Protein AF-X0VHU3-F1 (afdb_monomer)

Mean predicted aligned error: 15.45 Å

Foldseek 3Di:
DVVVVVVVVVVVVVVVVVVVVVVVVVVVVVVVVVVVVVPPDPVLVQAEDEQAFDDDPVPPPVCLLVSVVVSVVVLVVVVPPPSHDYDDPVVVVVVCVVVVNDRRPNDPPPPD

Sequence (112 aa):
MTKIANYLLKKELFKEKYLLKFFYIIIILTVMISFFYNIQTVQASDKKISILYFNNVTHESGWDWLSKGLTDMLIDDLSQVDVLVCSSHQEIEDLYHKYDLSPISAEIDKSL

Organism: NCBI:txid412755

Radius of gyration: 34.07 Å; Cα contacts (8 Å, |Δi|>4): 65; chains: 1; bounding box: 69×26×93 Å

Structure (mmCIF, N/CA/C/O backbone):
data_AF-X0VHU3-F1
#
_entry.id   AF-X0VHU3-F1
#
loop_
_atom_site.group_PDB
_atom_site.id
_atom_site.type_symbol
_atom_site.label_atom_id
_atom_site.label_alt_id
_atom_site.label_comp_id
_atom_site.label_asym_id
_atom_site.label_entity_id
_atom_site.label_seq_id
_atom_site.pdbx_PDB_ins_code
_atom_site.Cartn_x
_atom_site.Cartn_y
_atom_site.Cartn_z
_atom_site.occupancy
_atom_site.B_iso_or_equiv
_atom_site.auth_seq_id
_atom_site.auth_comp_id
_atom_site.auth_asym_id
_atom_site.auth_atom_id
_atom_site.pdbx_PDB_model_num
ATOM 1 N N . MET A 1 1 ? -45.869 8.722 64.929 1.00 59.69 1 MET A N 1
ATOM 2 C CA . MET A 1 1 ? -44.502 8.772 64.349 1.00 59.69 1 MET A CA 1
ATOM 3 C C . MET A 1 1 ? -44.168 7.604 63.411 1.00 59.69 1 MET A C 1
ATOM 5 O O . MET A 1 1 ? -43.385 7.795 62.493 1.00 59.69 1 MET A O 1
ATOM 9 N N . THR A 1 2 ? -4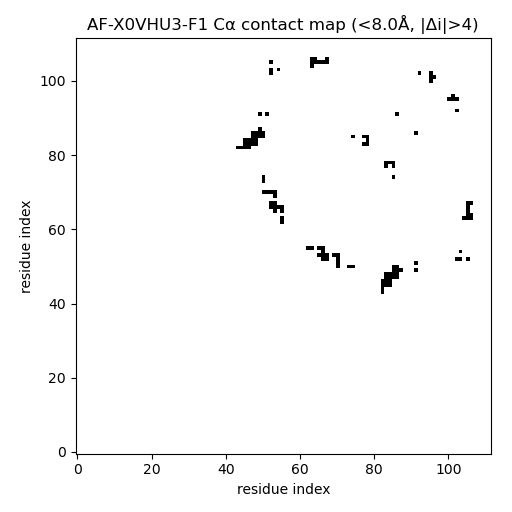4.786 6.427 63.549 1.00 69.81 2 THR A N 1
ATOM 10 C CA . THR A 1 2 ? -44.468 5.204 62.777 1.00 69.81 2 THR A CA 1
ATOM 11 C C . THR A 1 2 ? -44.747 5.263 61.265 1.00 69.81 2 THR A C 1
ATOM 13 O O . THR A 1 2 ? -43.990 4.683 60.494 1.00 69.81 2 THR A O 1
ATOM 16 N N . LYS A 1 3 ? -45.773 5.994 60.797 1.00 73.56 3 LYS A N 1
ATOM 17 C CA . LYS A 1 3 ? -46.083 6.106 59.349 1.00 73.56 3 LYS A CA 1
ATOM 18 C C . LYS A 1 3 ? -45.009 6.847 58.541 1.00 73.56 3 LYS A C 1
ATOM 20 O O . LYS A 1 3 ? -44.720 6.450 57.418 1.00 73.56 3 LYS A O 1
ATOM 25 N N . ILE A 1 4 ? -44.422 7.900 59.113 1.00 76.12 4 ILE A N 1
ATOM 26 C CA . ILE A 1 4 ? -43.396 8.719 58.445 1.00 76.12 4 ILE A CA 1
ATOM 27 C C . ILE A 1 4 ? -42.087 7.930 58.345 1.00 76.12 4 ILE A C 1
ATOM 29 O O . ILE A 1 4 ? -41.480 7.888 57.279 1.00 76.12 4 ILE A O 1
ATOM 33 N N . ALA A 1 5 ? -41.714 7.227 59.419 1.00 74.50 5 ALA A N 1
ATOM 34 C CA . ALA A 1 5 ? -40.556 6.338 59.425 1.00 74.50 5 ALA A CA 1
ATOM 35 C C . ALA A 1 5 ? -40.687 5.219 58.376 1.00 74.50 5 ALA A C 1
ATOM 37 O O . ALA A 1 5 ? -39.773 5.021 57.583 1.00 74.50 5 ALA A O 1
ATOM 38 N N . ASN A 1 6 ? -41.850 4.560 58.281 1.00 78.31 6 ASN A N 1
ATOM 39 C CA . ASN A 1 6 ? -42.082 3.525 57.264 1.00 78.31 6 ASN A CA 1
ATOM 40 C C . ASN A 1 6 ? -42.046 4.067 55.826 1.00 78.31 6 ASN A C 1
ATOM 42 O O . ASN A 1 6 ? -41.607 3.371 54.912 1.00 78.31 6 ASN A O 1
ATOM 46 N N . TYR A 1 7 ? -42.504 5.302 55.610 1.00 81.88 7 TYR A N 1
ATOM 47 C CA . TYR A 1 7 ? -42.452 5.939 54.295 1.00 81.88 7 TYR A CA 1
ATOM 48 C C . TYR A 1 7 ? -41.014 6.263 53.871 1.00 81.88 7 TYR A C 1
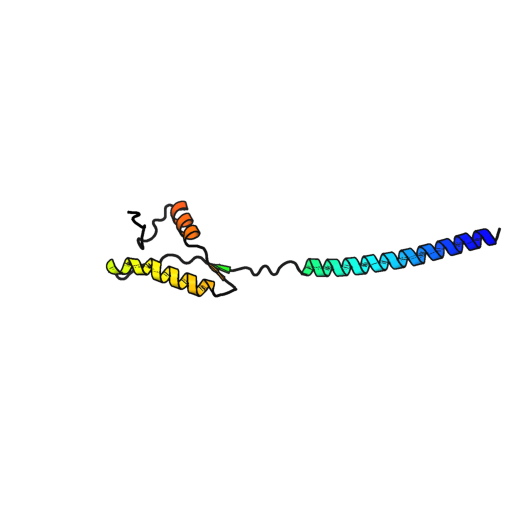ATOM 50 O O . TYR A 1 7 ? -40.633 5.983 52.734 1.00 81.88 7 TYR A O 1
ATOM 58 N N . LEU A 1 8 ? -40.203 6.796 54.790 1.00 77.88 8 LEU A N 1
ATOM 59 C CA . LEU A 1 8 ? -38.784 7.069 54.548 1.00 77.88 8 LEU A CA 1
ATOM 60 C C . LEU A 1 8 ? -38.009 5.777 54.266 1.00 77.88 8 LEU A C 1
ATOM 62 O O . LEU A 1 8 ? -37.305 5.700 53.266 1.00 77.88 8 LEU A O 1
ATOM 66 N N . LEU A 1 9 ? -38.239 4.726 55.053 1.00 76.25 9 LEU A N 1
ATOM 67 C CA . LEU A 1 9 ? -37.579 3.428 54.885 1.00 76.25 9 LEU A CA 1
ATOM 68 C C . LEU A 1 9 ? -37.935 2.775 53.534 1.00 76.25 9 LEU A C 1
ATOM 70 O O . LEU A 1 9 ? -37.070 2.259 52.829 1.00 76.25 9 LEU A O 1
ATOM 74 N N . LYS A 1 10 ? -39.201 2.878 53.105 1.00 74.81 10 LYS A N 1
ATOM 75 C CA . LYS A 1 10 ? -39.642 2.406 51.782 1.00 74.81 10 LYS A CA 1
ATOM 76 C C . LYS A 1 10 ? -39.024 3.214 50.635 1.00 74.81 10 LYS A C 1
ATOM 78 O O . LYS A 1 10 ? -38.736 2.638 49.588 1.00 74.81 10 LYS A O 1
ATOM 83 N N . LYS A 1 11 ? -38.820 4.523 50.823 1.00 76.81 11 LYS A N 1
ATOM 84 C CA . LYS A 1 11 ? -38.167 5.416 49.852 1.00 76.81 11 LYS A CA 1
ATOM 85 C C . LYS A 1 11 ? -36.677 5.090 49.704 1.00 76.81 11 LYS A C 1
ATOM 87 O O . LYS A 1 11 ? -36.202 5.028 48.572 1.00 76.81 11 LYS A O 1
ATOM 92 N N . GLU A 1 12 ? -35.982 4.831 50.810 1.00 72.88 12 GLU A N 1
ATOM 93 C CA . GLU A 1 12 ? -34.569 4.422 50.832 1.00 72.88 12 GLU A CA 1
ATOM 94 C C . GLU A 1 12 ? -34.369 3.093 50.080 1.00 72.88 12 GLU A C 1
ATOM 96 O O . GLU A 1 12 ? -33.593 3.028 49.128 1.00 72.88 12 GLU A O 1
ATOM 101 N N . LEU A 1 13 ? -35.182 2.075 50.392 1.00 71.62 13 LEU A N 1
ATOM 102 C CA . LEU A 1 13 ? -35.154 0.768 49.716 1.00 71.62 13 LEU A CA 1
ATOM 103 C C . LEU A 1 13 ? -35.483 0.857 48.217 1.00 71.62 13 LEU A C 1
ATOM 105 O O . LEU A 1 13 ? -34.945 0.108 47.397 1.00 71.62 13 LEU A O 1
ATOM 109 N N . PHE A 1 14 ? -36.386 1.764 47.832 1.00 68.62 14 PHE A N 1
ATOM 110 C CA . PHE A 1 14 ? -36.674 2.023 46.421 1.00 68.62 14 PHE A CA 1
ATOM 111 C C . PHE A 1 14 ? -35.458 2.625 45.712 1.00 68.62 14 PHE A C 1
ATOM 113 O O . PHE A 1 14 ? -35.131 2.211 44.601 1.00 68.62 14 PHE A O 1
ATOM 120 N N . LYS A 1 15 ? -34.772 3.570 46.361 1.00 73.62 15 LYS A N 1
ATOM 121 C CA . LYS A 1 15 ? -33.581 4.238 45.832 1.00 73.62 15 LYS A CA 1
ATOM 122 C C . LYS A 1 15 ? -32.426 3.252 45.638 1.00 73.62 15 LYS A C 1
ATOM 124 O O . LYS A 1 15 ? -31.809 3.266 44.577 1.00 73.62 15 LYS A O 1
ATOM 129 N N . GLU A 1 16 ? -32.207 2.340 46.586 1.00 73.44 16 GLU A N 1
ATOM 130 C CA . GLU A 1 16 ? -31.212 1.263 46.468 1.00 73.44 16 GLU A CA 1
ATOM 131 C C . GLU A 1 16 ? -31.481 0.342 45.273 1.00 73.44 16 GLU A C 1
ATOM 133 O O . GLU A 1 16 ? -30.575 0.069 44.487 1.00 73.44 16 GLU A O 1
ATOM 138 N N . LYS A 1 17 ? -32.736 -0.085 45.061 1.00 77.06 17 LYS A N 1
ATOM 139 C CA . LYS A 1 17 ? -33.094 -0.916 43.896 1.00 77.06 17 LYS A CA 1
ATOM 140 C C . LYS A 1 17 ? -32.841 -0.211 42.563 1.00 77.06 17 LYS A C 1
ATOM 142 O O . LYS A 1 17 ? -32.439 -0.862 41.599 1.00 77.06 17 LYS A O 1
ATOM 147 N N . TYR A 1 18 ? -33.093 1.095 42.489 1.00 78.88 18 TYR A N 1
ATOM 148 C CA . TYR A 1 18 ? -32.811 1.884 41.288 1.00 78.88 18 TYR A CA 1
ATOM 149 C C . TYR A 1 18 ? -31.308 2.061 41.060 1.00 78.88 18 TYR A C 1
ATOM 151 O O . TYR A 1 18 ? -30.849 1.879 39.935 1.00 78.88 18 TYR A O 1
ATOM 159 N N . LEU A 1 19 ? -30.540 2.339 42.116 1.00 81.75 19 LEU A N 1
ATOM 160 C CA . LEU A 1 19 ? -29.081 2.437 42.044 1.00 81.75 19 LEU A CA 1
ATOM 161 C C . LEU A 1 19 ? -28.447 1.121 41.581 1.00 81.75 19 LEU A C 1
ATOM 163 O O . LEU A 1 19 ? -27.577 1.139 40.714 1.00 81.75 19 LEU A O 1
ATOM 167 N N . LEU A 1 20 ? -28.941 -0.019 42.072 1.00 81.88 20 LEU A N 1
ATOM 168 C CA . LEU A 1 20 ? -28.464 -1.340 41.661 1.00 81.88 20 LEU A CA 1
ATOM 169 C C . LEU A 1 20 ? -28.701 -1.604 40.163 1.00 81.88 20 LEU A C 1
ATOM 171 O O . LEU A 1 20 ? -27.827 -2.123 39.471 1.00 81.88 20 LEU A O 1
ATOM 175 N N . LYS A 1 21 ? -29.870 -1.209 39.637 1.00 83.75 21 LYS A N 1
ATOM 176 C CA . LYS A 1 21 ? -30.177 -1.317 38.200 1.00 83.75 21 LYS A CA 1
ATOM 177 C C . LYS A 1 21 ? -29.281 -0.416 37.353 1.00 83.75 21 LYS A C 1
ATOM 179 O O . LYS A 1 21 ? -28.789 -0.860 36.321 1.00 83.75 21 LYS A O 1
ATOM 184 N N . PHE A 1 22 ? -29.050 0.822 37.793 1.00 85.62 22 PHE A N 1
ATOM 185 C CA . PHE A 1 22 ? -28.131 1.741 37.119 1.00 85.62 22 PHE A CA 1
ATOM 186 C C . PHE A 1 22 ? -26.705 1.193 37.084 1.00 85.62 22 PHE A C 1
ATOM 188 O O . PHE A 1 22 ? -26.060 1.237 36.041 1.00 85.62 22 PHE A O 1
ATOM 195 N N . PHE A 1 23 ? -26.240 0.610 38.189 1.00 88.62 23 PHE A N 1
ATOM 196 C CA . PHE A 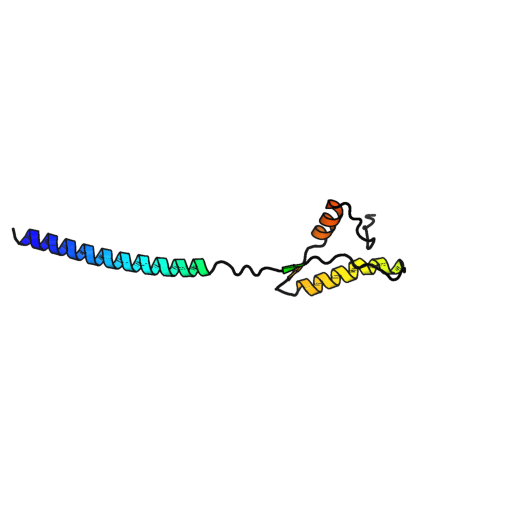1 23 ? -24.929 -0.026 38.257 1.00 88.62 23 PHE A CA 1
ATOM 197 C C . PHE A 1 23 ? -24.793 -1.167 37.237 1.00 88.62 23 PHE A C 1
ATOM 199 O O . PHE A 1 23 ? -23.797 -1.245 36.520 1.00 88.62 23 PHE A O 1
ATOM 206 N N . TYR A 1 24 ? -25.830 -1.997 37.095 1.00 91.31 24 TYR A N 1
ATOM 207 C CA . TYR A 1 24 ? -25.847 -3.077 36.107 1.00 91.31 24 TYR A CA 1
ATOM 208 C C . TYR A 1 24 ? -25.792 -2.557 34.660 1.00 91.31 24 TYR A C 1
ATOM 210 O O . TYR A 1 24 ? -25.064 -3.099 33.831 1.00 91.31 24 TYR A O 1
ATOM 218 N N . ILE A 1 25 ? -26.506 -1.465 34.364 1.00 92.00 25 ILE A N 1
ATOM 219 C CA . ILE A 1 25 ? -26.471 -0.806 33.048 1.00 92.00 25 ILE A CA 1
ATOM 220 C C . ILE A 1 25 ? -25.065 -0.277 32.736 1.00 92.00 25 ILE A C 1
ATOM 222 O O . ILE A 1 25 ? -24.587 -0.455 31.618 1.00 92.00 25 ILE A O 1
ATOM 226 N N . ILE A 1 26 ? -24.381 0.325 33.715 1.00 92.94 26 ILE A N 1
ATOM 227 C CA . ILE A 1 26 ? -23.012 0.836 33.543 1.00 92.94 26 ILE A CA 1
ATOM 228 C C . ILE A 1 26 ? -22.035 -0.308 33.246 1.00 92.94 26 ILE A C 1
ATOM 230 O O . ILE A 1 26 ? -21.189 -0.169 32.363 1.00 92.94 26 ILE A O 1
ATOM 234 N N . ILE A 1 27 ? -22.167 -1.451 33.928 1.00 93.19 27 ILE A N 1
ATOM 235 C CA . ILE A 1 27 ? -21.341 -2.638 33.658 1.00 93.19 27 ILE A CA 1
ATOM 236 C C . ILE A 1 27 ? -21.552 -3.130 32.225 1.00 93.19 27 ILE A C 1
ATOM 238 O O . ILE A 1 27 ? -20.576 -3.310 31.500 1.00 93.19 27 ILE A O 1
ATOM 242 N N . ILE A 1 28 ? -22.806 -3.303 31.791 1.00 92.00 28 ILE A N 1
ATOM 243 C CA . ILE A 1 28 ? -23.116 -3.743 30.420 1.00 92.00 28 ILE A CA 1
ATOM 244 C C . ILE A 1 28 ? -22.539 -2.764 29.398 1.00 92.00 28 ILE A C 1
ATOM 246 O O . ILE A 1 28 ? -21.920 -3.184 28.423 1.00 92.00 28 ILE A O 1
ATOM 250 N N . LEU A 1 29 ? -22.708 -1.461 29.632 1.00 92.69 29 LEU A N 1
ATOM 251 C CA . LEU A 1 29 ? -22.190 -0.426 28.747 1.00 92.69 29 LEU A CA 1
ATOM 252 C C . LEU A 1 29 ? -20.658 -0.473 28.671 1.00 92.69 29 LEU A C 1
ATOM 254 O O . LEU A 1 29 ? -20.100 -0.372 27.586 1.00 92.69 29 LEU A O 1
ATOM 258 N N . THR A 1 30 ? -19.983 -0.692 29.800 1.00 90.62 30 THR A N 1
ATOM 259 C CA . THR A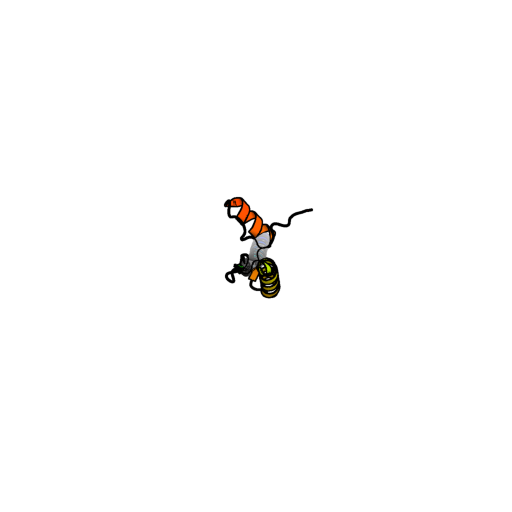 1 30 ? -18.518 -0.811 29.867 1.00 90.62 30 THR A CA 1
ATOM 260 C C . THR A 1 30 ? -18.025 -2.030 29.089 1.00 90.62 30 THR A C 1
ATOM 262 O O . THR A 1 30 ? -17.067 -1.930 28.325 1.00 90.62 30 THR A O 1
ATOM 265 N N . VAL A 1 31 ? -18.711 -3.168 29.228 1.00 88.94 31 VAL A N 1
ATOM 266 C CA . VAL A 1 31 ? -18.416 -4.387 28.464 1.00 88.94 31 VAL A CA 1
ATOM 267 C C . VAL A 1 31 ? -18.622 -4.143 26.968 1.00 88.94 31 VAL A C 1
ATOM 269 O O . VAL A 1 31 ? -17.727 -4.436 26.183 1.00 88.94 31 VAL A O 1
ATOM 272 N N . MET A 1 32 ? -19.744 -3.537 26.567 1.00 88.81 32 MET A N 1
ATOM 273 C CA . MET A 1 32 ? -20.011 -3.187 25.166 1.00 88.81 32 MET A CA 1
ATOM 274 C C . MET A 1 32 ? -18.929 -2.261 24.599 1.00 88.81 32 MET A C 1
ATOM 276 O O . MET A 1 32 ? -18.378 -2.551 23.543 1.00 88.81 32 MET A O 1
ATOM 280 N N . ILE A 1 33 ? -18.569 -1.193 25.318 1.00 86.75 33 ILE A N 1
ATOM 281 C CA . ILE A 1 33 ? -17.503 -0.258 24.929 1.00 86.75 33 ILE A CA 1
ATOM 282 C C . ILE A 1 33 ? -16.162 -0.989 24.783 1.00 86.75 33 ILE A C 1
ATOM 284 O O . ILE A 1 33 ? -15.446 -0.751 23.815 1.00 86.75 33 ILE A O 1
ATOM 288 N N . SER A 1 34 ? -15.837 -1.925 25.680 1.00 81.12 34 SER A N 1
ATOM 289 C CA . SER A 1 34 ? -14.626 -2.748 25.572 1.00 81.12 34 SER A CA 1
ATOM 290 C C . SER A 1 34 ? -14.599 -3.588 24.288 1.00 81.12 34 SER A C 1
ATOM 292 O O . SER A 1 34 ? -13.551 -3.677 23.650 1.00 81.12 34 SER A O 1
ATOM 294 N N . PHE A 1 35 ? -15.736 -4.136 23.844 1.00 76.12 35 PHE A N 1
ATOM 295 C CA . PHE A 1 35 ? -15.819 -4.810 22.542 1.00 76.12 35 PHE A CA 1
ATOM 296 C C . PHE A 1 35 ? -15.567 -3.849 21.371 1.00 76.12 35 PHE A C 1
ATOM 298 O O . PHE A 1 35 ? -14.859 -4.219 20.440 1.00 7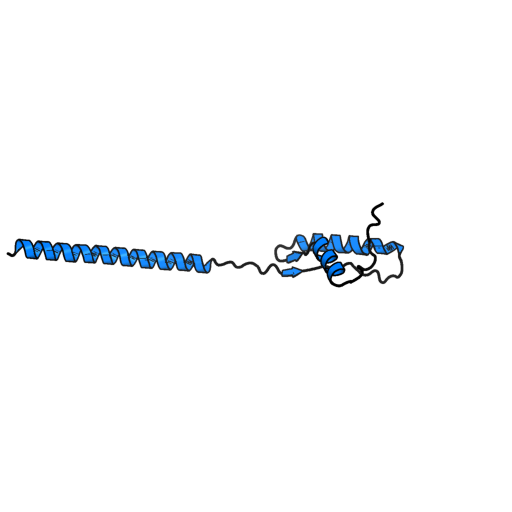6.12 35 PHE A O 1
ATOM 305 N N . PHE A 1 36 ? -16.056 -2.605 21.433 1.00 72.19 36 PHE A N 1
ATOM 306 C CA . PHE A 1 36 ? -15.767 -1.592 20.408 1.00 72.19 36 PHE A CA 1
ATOM 307 C C . PHE A 1 36 ? -14.294 -1.155 20.393 1.00 72.19 36 PHE A C 1
ATOM 309 O O . PHE A 1 36 ? -13.744 -0.939 19.317 1.00 72.19 36 PHE A O 1
ATOM 316 N N . TYR A 1 37 ? -13.622 -1.088 21.548 1.00 64.75 37 TYR A N 1
ATOM 317 C CA . TYR A 1 37 ? -12.176 -0.826 21.605 1.00 64.75 37 TYR A CA 1
ATOM 318 C C . TYR A 1 37 ? -11.337 -1.985 21.051 1.00 64.75 37 TYR A C 1
ATOM 320 O O . TYR A 1 37 ? -10.291 -1.741 20.461 1.00 64.75 37 TYR A O 1
ATOM 328 N N . ASN A 1 38 ? -11.801 -3.233 21.175 1.00 59.16 38 ASN A N 1
ATOM 329 C CA . ASN A 1 38 ? -11.147 -4.385 20.540 1.00 59.16 38 ASN A CA 1
ATOM 330 C C . ASN A 1 38 ? -11.381 -4.457 19.018 1.00 59.16 38 ASN A C 1
ATOM 332 O O . ASN A 1 38 ? -10.696 -5.213 18.337 1.00 59.16 38 ASN A O 1
ATOM 336 N N . ILE A 1 39 ? -12.301 -3.654 18.469 1.00 57.06 39 ILE A N 1
ATOM 337 C CA . ILE A 1 39 ? -12.483 -3.460 17.019 1.00 57.06 39 ILE A CA 1
ATOM 338 C C . ILE A 1 39 ? -11.522 -2.376 16.487 1.00 57.06 39 ILE A C 1
ATOM 340 O O . ILE A 1 39 ? -11.650 -1.921 15.353 1.00 57.06 39 ILE A O 1
ATOM 344 N N . GLN A 1 40 ? -10.503 -1.972 17.260 1.00 55.19 40 GLN A N 1
ATOM 345 C CA . GLN A 1 40 ? -9.358 -1.259 16.698 1.00 55.19 40 GLN A CA 1
ATOM 346 C C . GLN A 1 40 ? -8.627 -2.172 15.715 1.00 55.19 40 GLN A C 1
ATOM 348 O O . GLN A 1 40 ? -7.739 -2.940 16.069 1.00 55.19 40 GLN A O 1
ATOM 353 N N . THR A 1 41 ? -9.090 -2.076 14.469 1.00 54.38 41 THR A N 1
ATOM 354 C CA . THR A 1 41 ? -8.304 -2.064 13.250 1.00 54.38 41 THR A CA 1
ATOM 355 C C . THR A 1 41 ? -7.124 -3.017 13.329 1.00 54.38 41 THR A C 1
ATOM 357 O O . THR A 1 41 ? -5.988 -2.608 13.581 1.00 54.38 41 THR A O 1
ATOM 360 N N . VAL A 1 42 ? -7.364 -4.269 12.932 1.00 49.59 42 VAL A N 1
ATOM 361 C CA . VAL A 1 42 ? -6.424 -4.873 11.987 1.00 49.59 42 VAL A CA 1
ATOM 362 C C . VAL A 1 42 ? -6.459 -3.952 10.768 1.00 49.59 42 VAL A C 1
ATOM 364 O O . VAL A 1 42 ? -7.167 -4.184 9.797 1.00 49.59 42 VAL A O 1
ATOM 367 N N . GLN A 1 43 ? -5.771 -2.817 10.883 1.00 50.97 43 GLN A N 1
ATOM 368 C CA . GLN A 1 43 ? -5.204 -2.127 9.759 1.00 50.97 43 GLN A CA 1
ATOM 369 C C . GLN A 1 43 ? -4.281 -3.207 9.232 1.00 50.97 43 GLN A C 1
ATOM 371 O O . GLN A 1 43 ? -3.238 -3.477 9.834 1.00 50.97 43 GLN A O 1
ATOM 376 N N . ALA A 1 44 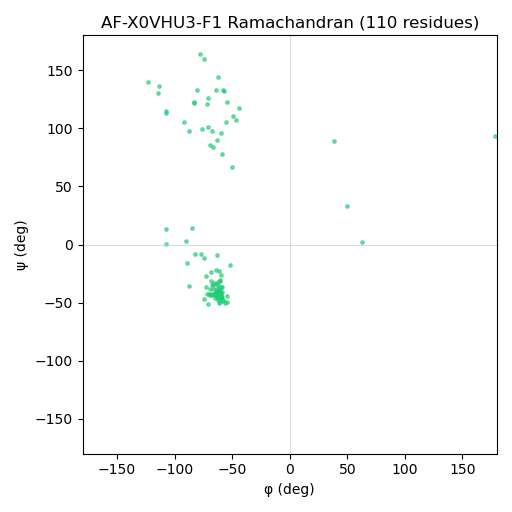? -4.770 -3.963 8.241 1.00 56.75 44 ALA A N 1
ATOM 377 C CA . ALA A 1 44 ? -3.910 -4.817 7.456 1.00 56.75 44 ALA A CA 1
ATOM 378 C C . ALA A 1 44 ? -2.706 -3.925 7.180 1.00 56.75 44 ALA A C 1
ATOM 380 O O . ALA A 1 44 ? -2.863 -2.783 6.742 1.00 56.75 44 ALA A O 1
ATOM 381 N N . SER A 1 45 ? -1.538 -4.331 7.676 1.00 56.94 45 SER A N 1
ATOM 382 C CA . SER A 1 45 ? -0.316 -3.618 7.357 1.00 56.94 45 SER A CA 1
ATOM 383 C C . SER A 1 45 ? -0.156 -3.865 5.876 1.00 56.94 45 SER A C 1
ATOM 385 O O . SER A 1 45 ? 0.496 -4.839 5.505 1.00 56.94 45 SER A O 1
ATOM 387 N N . ASP A 1 46 ? -0.826 -3.053 5.068 1.00 67.81 46 ASP A N 1
ATOM 388 C CA . ASP A 1 46 ? -0.748 -3.078 3.631 1.00 67.81 46 ASP A CA 1
ATOM 389 C C . ASP A 1 46 ? 0.731 -2.931 3.348 1.00 67.81 46 ASP A C 1
ATOM 391 O O . ASP A 1 46 ? 1.359 -1.907 3.648 1.00 67.81 46 ASP A O 1
ATOM 395 N N . LYS A 1 47 ? 1.345 -4.045 2.955 1.00 83.25 47 LYS A N 1
ATOM 396 C CA . LYS A 1 47 ? 2.787 -4.091 2.788 1.00 83.25 47 LYS A CA 1
ATOM 397 C C . LYS A 1 47 ? 3.048 -3.263 1.548 1.00 83.25 47 LYS A C 1
ATOM 399 O O . LYS A 1 47 ? 2.797 -3.716 0.433 1.00 83.25 47 LYS A O 1
ATOM 404 N N . LYS A 1 48 ? 3.484 -2.023 1.762 1.00 87.62 48 LYS A N 1
ATOM 405 C CA . LYS A 1 48 ? 3.787 -1.119 0.664 1.00 87.62 48 LYS A CA 1
ATOM 406 C C . LYS A 1 48 ? 5.057 -1.597 -0.030 1.00 87.62 48 LYS A C 1
ATOM 40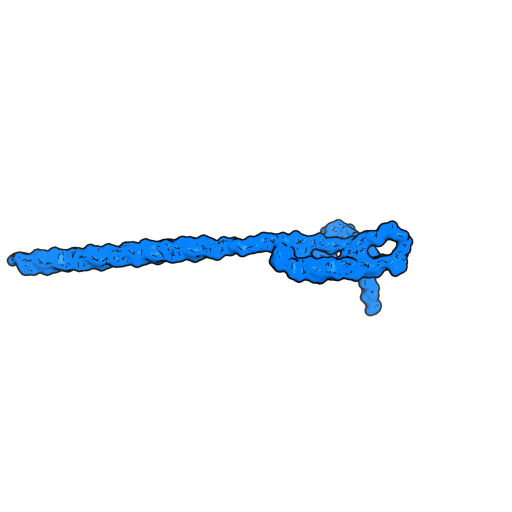8 O O . LYS A 1 48 ? 6.082 -1.797 0.624 1.00 87.62 48 LYS A O 1
ATOM 413 N N . ILE A 1 49 ? 4.977 -1.786 -1.340 1.00 89.69 49 ILE A N 1
ATOM 414 C CA . ILE A 1 49 ? 6.099 -2.180 -2.189 1.00 89.69 49 ILE A CA 1
ATOM 415 C C . ILE A 1 49 ? 6.291 -1.143 -3.294 1.00 89.69 49 ILE A C 1
ATOM 417 O O . ILE A 1 49 ? 5.327 -0.634 -3.860 1.00 89.69 49 ILE A O 1
ATOM 421 N N . SER A 1 50 ? 7.548 -0.833 -3.599 1.00 89.19 50 SER A N 1
ATOM 422 C CA . SER A 1 50 ? 7.923 -0.004 -4.745 1.00 89.19 50 SER A CA 1
ATOM 423 C C . SER A 1 50 ? 8.707 -0.857 -5.731 1.00 89.19 50 SER A C 1
ATOM 425 O O . SER A 1 50 ? 9.664 -1.526 -5.336 1.00 89.19 50 SER A O 1
ATOM 427 N N . ILE A 1 51 ? 8.318 -0.816 -7.001 1.00 88.38 51 ILE A N 1
ATOM 428 C CA . ILE A 1 51 ? 8.991 -1.529 -8.088 1.00 88.38 51 ILE A CA 1
ATOM 429 C C . ILE A 1 51 ? 9.735 -0.498 -8.925 1.00 88.38 51 ILE A C 1
ATOM 431 O O . ILE A 1 51 ? 9.118 0.362 -9.536 1.00 88.38 51 ILE A O 1
ATOM 435 N N . LEU A 1 52 ? 11.061 -0.577 -8.941 1.00 87.31 52 LEU A N 1
ATOM 436 C CA . LEU A 1 52 ? 11.884 0.306 -9.765 1.00 87.31 52 LEU A CA 1
ATOM 437 C C . LEU A 1 52 ? 11.881 -0.146 -11.234 1.00 87.31 52 LEU A C 1
ATOM 439 O O . LEU A 1 52 ? 11.547 -1.292 -11.544 1.00 87.31 52 LEU A O 1
ATOM 443 N N .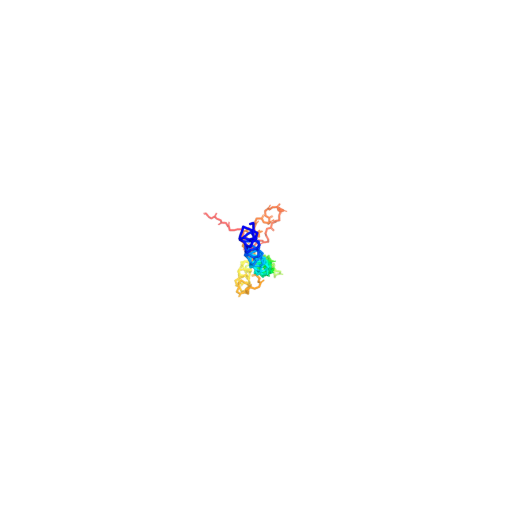 TYR A 1 53 ? 12.305 0.749 -12.125 1.00 85.94 53 TYR A N 1
ATOM 444 C CA . TYR A 1 53 ? 12.467 0.450 -13.546 1.00 85.94 53 TYR A CA 1
ATOM 445 C C . TYR A 1 53 ? 13.436 -0.716 -13.780 1.00 85.94 53 TYR A C 1
ATOM 447 O O . TYR A 1 53 ? 14.533 -0.755 -13.209 1.00 85.94 53 TYR A O 1
ATOM 455 N N . PHE A 1 54 ? 13.043 -1.668 -14.630 1.00 87.25 54 PHE A N 1
ATOM 456 C CA . PHE A 1 54 ? 13.898 -2.802 -14.974 1.00 87.25 54 PHE A CA 1
ATOM 457 C C . PHE A 1 54 ? 15.160 -2.342 -15.699 1.00 87.25 54 PHE A C 1
ATOM 459 O O . PHE A 1 54 ? 15.106 -1.574 -16.652 1.00 87.25 54 PHE A O 1
ATOM 466 N N . ASN A 1 55 ? 16.322 -2.842 -15.297 1.00 85.88 55 ASN A N 1
ATOM 467 C CA . ASN A 1 55 ? 17.557 -2.488 -15.982 1.00 85.88 55 ASN A CA 1
ATOM 468 C C . ASN A 1 55 ? 17.762 -3.359 -17.231 1.00 85.88 55 ASN A C 1
ATOM 470 O O . ASN A 1 55 ? 17.852 -4.586 -17.122 1.00 85.88 55 ASN A O 1
ATOM 474 N N . ASN A 1 56 ? 17.895 -2.734 -18.401 1.00 85.56 56 ASN A N 1
ATOM 475 C CA . ASN A 1 56 ? 18.288 -3.430 -19.618 1.00 85.56 56 ASN A CA 1
ATOM 476 C C . ASN A 1 56 ? 19.798 -3.724 -19.605 1.00 85.56 56 ASN A C 1
ATOM 478 O O . ASN A 1 56 ? 20.630 -2.880 -19.926 1.00 85.56 56 ASN A O 1
ATOM 482 N N . VAL A 1 57 ? 20.160 -4.959 -19.257 1.00 88.12 57 VAL A N 1
ATOM 483 C CA . VAL A 1 57 ? 21.562 -5.416 -19.218 1.00 88.12 57 VAL A CA 1
ATOM 484 C C . VAL A 1 57 ? 22.049 -6.008 -20.544 1.00 88.12 57 VAL A C 1
ATOM 486 O O . VAL A 1 57 ? 23.170 -6.500 -20.624 1.00 88.12 57 VAL A O 1
ATOM 489 N N . THR A 1 58 ? 21.212 -5.999 -21.584 1.00 86.44 58 THR A N 1
ATOM 490 C CA . THR A 1 58 ? 21.505 -6.670 -22.862 1.00 86.44 58 THR A CA 1
ATOM 491 C C . THR A 1 58 ? 22.387 -5.841 -23.794 1.00 86.44 58 THR A C 1
ATOM 493 O O . THR A 1 58 ? 22.844 -6.357 -24.806 1.00 86.44 58 THR A O 1
ATOM 496 N N . HIS A 1 59 ? 22.650 -4.576 -23.444 1.00 80.94 59 HIS A N 1
ATOM 497 C CA . HIS A 1 59 ? 23.352 -3.576 -24.262 1.00 80.94 59 HIS A CA 1
ATOM 498 C C . HIS A 1 59 ? 22.652 -3.205 -25.585 1.00 80.94 59 HIS A C 1
ATOM 500 O O . HIS A 1 59 ? 23.156 -2.356 -26.319 1.00 80.94 59 HIS A O 1
ATOM 506 N N . GLU A 1 60 ? 21.477 -3.774 -25.864 1.00 86.62 60 GLU A N 1
ATOM 507 C CA . GLU A 1 60 ? 20.639 -3.437 -27.013 1.00 86.62 60 GLU A CA 1
ATOM 508 C C . GLU A 1 60 ? 19.710 -2.271 -26.654 1.00 86.62 60 GLU A C 1
ATOM 510 O O . GLU A 1 60 ? 18.653 -2.470 -26.055 1.00 86.62 60 GLU A O 1
ATOM 515 N N . SER A 1 61 ? 20.081 -1.043 -27.029 1.00 83.69 61 SER A N 1
ATOM 516 C CA . SER A 1 61 ? 19.296 0.165 -26.708 1.00 83.69 61 SER A CA 1
ATOM 517 C C . SER A 1 61 ? 17.888 0.160 -27.311 1.00 83.69 61 SER A C 1
ATOM 519 O O . SER A 1 61 ? 16.969 0.792 -26.795 1.00 83.69 61 SER A O 1
ATOM 521 N N . GLY A 1 62 ? 17.673 -0.618 -28.378 1.00 86.44 62 GLY A N 1
ATOM 522 C CA . GLY A 1 62 ? 16.347 -0.842 -28.956 1.00 86.44 62 GLY A CA 1
ATOM 523 C C . GLY A 1 62 ? 15.366 -1.547 -28.014 1.00 86.44 62 GLY A C 1
ATOM 524 O O . GLY A 1 62 ? 14.187 -1.646 -28.348 1.00 86.44 62 GLY A O 1
ATOM 525 N N . TRP A 1 63 ? 15.825 -2.054 -26.867 1.00 86.88 63 TRP A N 1
ATOM 526 C CA . TRP A 1 63 ? 15.007 -2.717 -25.849 1.00 86.88 63 TRP A CA 1
ATOM 527 C C . TRP A 1 63 ? 14.804 -1.873 -24.590 1.00 86.88 63 TRP A C 1
ATOM 529 O O . TRP A 1 63 ? 14.100 -2.315 -23.687 1.00 86.88 63 TRP A O 1
ATOM 539 N N . ASP A 1 64 ? 15.350 -0.656 -24.523 1.00 84.38 64 ASP A N 1
ATOM 540 C CA . ASP A 1 64 ? 15.226 0.197 -23.333 1.00 84.38 64 ASP A CA 1
ATOM 541 C C . ASP A 1 64 ? 13.761 0.533 -23.006 1.00 84.38 64 ASP A C 1
ATOM 543 O O . ASP A 1 64 ? 13.389 0.593 -21.836 1.00 84.38 64 ASP A O 1
ATOM 547 N N . TRP A 1 65 ? 12.896 0.608 -24.023 1.00 83.19 65 TRP A N 1
ATOM 548 C CA . TRP A 1 65 ? 11.449 0.798 -23.856 1.00 83.19 65 TRP A CA 1
ATOM 549 C C . TRP A 1 65 ? 10.770 -0.324 -23.042 1.00 83.19 65 TRP A C 1
ATOM 551 O O . TRP A 1 65 ? 9.751 -0.094 -22.390 1.00 83.19 65 TRP A O 1
ATOM 561 N N . LEU A 1 66 ? 11.331 -1.544 -23.033 1.00 87.88 66 LEU A N 1
ATOM 562 C CA . LEU A 1 66 ? 10.801 -2.662 -22.241 1.00 87.88 66 LEU A CA 1
ATOM 563 C C . LEU A 1 66 ? 10.981 -2.439 -20.744 1.00 87.88 66 LEU A C 1
ATOM 565 O O . LEU A 1 66 ? 10.237 -3.019 -19.960 1.00 87.88 66 LEU A O 1
ATOM 569 N N . SER A 1 67 ? 11.951 -1.616 -20.341 1.00 86.25 67 SER A N 1
ATOM 570 C CA . SER A 1 67 ? 12.198 -1.314 -18.933 1.00 86.25 67 SER A CA 1
ATOM 571 C C . SER A 1 67 ? 10.931 -0.799 -18.249 1.00 86.25 67 SER A C 1
ATOM 573 O O . SER A 1 67 ? 10.520 -1.338 -17.222 1.00 86.25 67 SER A O 1
ATOM 575 N N . LYS A 1 68 ? 10.273 0.180 -18.879 1.00 83.88 68 LYS A N 1
ATOM 576 C CA . LYS A 1 68 ? 9.018 0.760 -18.406 1.00 83.88 68 LYS A CA 1
ATOM 577 C C . LYS A 1 68 ? 7.855 -0.216 -18.563 1.00 83.88 68 LYS A C 1
ATOM 579 O O . LYS A 1 68 ? 7.187 -0.517 -17.583 1.00 83.88 68 LYS A O 1
ATOM 584 N N . GLY A 1 69 ? 7.680 -0.792 -19.756 1.00 87.62 69 GLY A N 1
ATOM 585 C CA . GLY A 1 69 ? 6.550 -1.688 -20.030 1.00 87.62 69 GLY A CA 1
ATOM 586 C C . GLY A 1 69 ? 6.500 -2.933 -19.132 1.00 87.62 69 GLY A C 1
ATOM 587 O O . GLY A 1 69 ? 5.422 -3.355 -18.720 1.00 87.62 69 GLY A O 1
ATOM 588 N N . LEU A 1 70 ? 7.654 -3.515 -18.787 1.00 90.81 70 LEU A N 1
ATOM 589 C CA . LEU A 1 70 ? 7.727 -4.643 -17.851 1.00 90.81 70 LEU A CA 1
ATOM 590 C C . LEU A 1 70 ? 7.473 -4.209 -16.403 1.00 90.81 70 LEU A C 1
ATOM 592 O O . LEU A 1 70 ? 6.860 -4.960 -15.645 1.00 90.81 70 LEU A O 1
ATOM 596 N N . THR A 1 71 ? 7.934 -3.017 -16.012 1.00 89.56 71 THR A N 1
ATOM 597 C CA . THR A 1 71 ? 7.667 -2.455 -14.681 1.00 89.56 71 THR A CA 1
ATOM 598 C C . THR A 1 71 ? 6.177 -2.173 -14.506 1.00 89.56 71 THR A C 1
ATOM 600 O O . THR A 1 71 ? 5.614 -2.594 -13.499 1.00 89.56 71 THR A O 1
ATOM 603 N N . ASP A 1 72 ? 5.533 -1.555 -15.499 1.00 87.50 72 ASP A N 1
ATOM 604 C CA . ASP A 1 72 ? 4.086 -1.309 -15.523 1.00 87.50 72 ASP A CA 1
ATOM 605 C C . ASP A 1 72 ? 3.297 -2.613 -15.374 1.00 87.50 72 ASP A C 1
ATOM 607 O O . ASP A 1 72 ? 2.460 -2.738 -14.483 1.00 87.50 72 ASP A O 1
ATOM 611 N N . MET A 1 73 ? 3.630 -3.627 -16.179 1.00 91.62 73 MET A N 1
ATOM 612 C CA . MET A 1 73 ? 2.958 -4.927 -16.135 1.00 91.62 73 MET A CA 1
ATOM 613 C C . MET A 1 73 ? 3.091 -5.607 -14.767 1.00 91.62 73 MET A C 1
ATOM 615 O O . MET A 1 73 ? 2.127 -6.174 -14.258 1.00 91.62 73 MET A O 1
ATOM 619 N N . LEU A 1 74 ? 4.269 -5.532 -14.140 1.00 92.31 74 LEU A N 1
ATOM 620 C CA . LEU A 1 74 ? 4.473 -6.105 -12.812 1.00 92.31 74 LEU A CA 1
ATOM 621 C C . LEU A 1 74 ? 3.702 -5.338 -11.727 1.00 92.31 74 LEU A C 1
ATOM 623 O O . LEU A 1 74 ? 3.189 -5.959 -10.796 1.00 92.31 74 LEU A O 1
ATOM 627 N N . ILE A 1 75 ? 3.622 -4.007 -11.822 1.00 89.88 75 ILE A N 1
ATOM 628 C CA . ILE A 1 75 ? 2.813 -3.191 -10.907 1.00 89.88 75 ILE A CA 1
ATOM 629 C C . ILE A 1 75 ? 1.336 -3.565 -11.045 1.00 89.88 75 ILE A C 1
ATOM 631 O O . ILE A 1 75 ? 0.681 -3.795 -10.028 1.00 89.88 75 ILE A O 1
ATOM 635 N N . ASP A 1 76 ? 0.832 -3.689 -12.273 1.00 90.12 76 ASP A N 1
ATOM 636 C CA . ASP A 1 76 ? -0.551 -4.086 -12.546 1.00 90.12 76 ASP A CA 1
ATOM 637 C C . ASP A 1 76 ? -0.863 -5.478 -11.976 1.00 90.12 76 ASP A C 1
ATOM 639 O O . ASP A 1 76 ? -1.887 -5.660 -11.311 1.00 90.12 76 ASP A O 1
ATOM 643 N N . ASP A 1 77 ? 0.032 -6.451 -12.149 1.00 91.00 77 ASP A N 1
ATOM 644 C CA . ASP A 1 77 ? -0.131 -7.795 -11.585 1.00 91.00 77 ASP A CA 1
ATOM 645 C C . ASP A 1 77 ? -0.111 -7.792 -10.048 1.00 91.00 77 ASP A C 1
ATOM 647 O O . ASP A 1 77 ? -0.951 -8.433 -9.410 1.00 91.00 77 ASP A O 1
ATOM 651 N N . LEU A 1 78 ? 0.809 -7.052 -9.421 1.00 88.94 78 LEU A N 1
ATOM 652 C CA . LEU A 1 78 ? 0.880 -6.975 -7.958 1.00 88.94 78 LEU A CA 1
ATOM 653 C C . LEU A 1 78 ? -0.257 -6.154 -7.345 1.00 88.94 78 LEU A C 1
ATOM 655 O O . LEU A 1 78 ? -0.638 -6.418 -6.205 1.00 88.94 78 LEU A O 1
ATOM 659 N N . SER A 1 79 ? -0.821 -5.193 -8.078 1.00 85.88 79 SER A N 1
ATOM 660 C CA . SER A 1 79 ? -1.957 -4.386 -7.617 1.00 85.88 79 SER A CA 1
ATOM 661 C C . SER A 1 79 ? -3.226 -5.215 -7.392 1.00 85.88 79 SER A C 1
ATOM 663 O O . SER A 1 79 ? -4.088 -4.825 -6.609 1.00 85.88 79 SER A O 1
ATOM 665 N N . GLN A 1 80 ? -3.322 -6.384 -8.033 1.00 88.12 80 GLN A N 1
ATOM 666 C CA . GLN A 1 80 ? -4.432 -7.326 -7.867 1.00 88.12 80 GLN A CA 1
ATOM 667 C C . GLN A 1 80 ? -4.337 -8.134 -6.562 1.00 88.12 80 GLN A C 1
ATOM 669 O O . GLN A 1 80 ? -5.263 -8.869 -6.217 1.00 88.12 80 GLN A O 1
ATOM 674 N N . VAL A 1 81 ? -3.221 -8.039 -5.831 1.00 84.88 81 VAL A N 1
ATOM 675 C CA . VAL A 1 81 ? -3.018 -8.738 -4.561 1.00 84.88 81 VAL A CA 1
ATOM 676 C C . VAL A 1 81 ? -3.4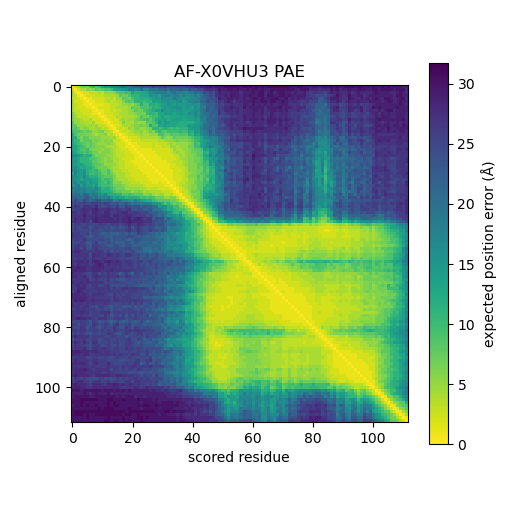64 -7.838 -3.409 1.00 84.88 81 VAL A C 1
ATOM 678 O O . VAL A 1 81 ? -2.721 -6.956 -2.996 1.00 84.88 81 VAL A O 1
ATOM 681 N N . ASP A 1 82 ? -4.622 -8.140 -2.812 1.00 78.62 82 ASP A N 1
ATOM 682 C CA . ASP A 1 82 ? -5.256 -7.373 -1.713 1.00 78.62 82 ASP A CA 1
ATOM 683 C C . ASP A 1 82 ? -4.355 -7.069 -0.495 1.00 78.62 82 ASP A C 1
ATOM 685 O O . ASP A 1 82 ? -4.675 -6.216 0.326 1.00 78.62 82 ASP A O 1
ATOM 689 N N . VAL A 1 83 ? -3.240 -7.785 -0.328 1.00 83.50 83 VAL A N 1
ATOM 690 C CA . VAL A 1 83 ? -2.316 -7.632 0.812 1.00 83.50 83 VAL A CA 1
ATOM 691 C C . VAL A 1 83 ? -1.216 -6.589 0.544 1.00 83.50 83 VAL A C 1
ATOM 693 O O . VAL A 1 83 ? -0.511 -6.168 1.469 1.00 83.50 83 VAL A O 1
ATOM 696 N N . LEU A 1 84 ? -1.018 -6.202 -0.718 1.00 84.19 84 LEU A N 1
ATOM 697 C CA . LEU A 1 84 ? 0.063 -5.327 -1.158 1.00 84.19 84 LEU A CA 1
ATOM 698 C C . LEU A 1 84 ? -0.495 -3.997 -1.657 1.00 84.19 84 LEU A C 1
ATOM 700 O O . LEU A 1 84 ? -1.430 -3.951 -2.445 1.00 84.19 84 LEU A O 1
ATOM 704 N N . VAL A 1 85 ? 0.152 -2.907 -1.253 1.00 86.62 85 VAL A N 1
ATOM 705 C CA . VAL A 1 85 ? -0.089 -1.586 -1.843 1.00 86.62 85 VAL A CA 1
ATOM 706 C C . VAL A 1 85 ? 1.123 -1.232 -2.689 1.00 86.62 85 VAL A C 1
ATOM 708 O O . VAL A 1 85 ? 2.225 -1.057 -2.169 1.00 86.62 85 VAL A O 1
ATOM 711 N N . CYS A 1 86 ? 0.935 -1.156 -4.003 1.00 88.88 86 CYS A N 1
ATOM 712 C CA . CYS A 1 86 ? 1.996 -0.739 -4.911 1.00 88.88 86 CYS A CA 1
ATOM 713 C C . CYS A 1 86 ? 2.115 0.788 -4.914 1.00 88.88 86 CYS A C 1
ATOM 715 O O . CYS A 1 86 ? 1.113 1.499 -5.004 1.00 88.88 86 CYS A O 1
ATOM 717 N N . SER A 1 87 ? 3.342 1.293 -4.802 1.00 87.75 87 SER A N 1
ATOM 718 C CA . SER A 1 87 ? 3.630 2.715 -5.004 1.00 87.75 87 SER A CA 1
ATOM 719 C C . SER A 1 87 ? 3.302 3.127 -6.436 1.00 87.75 87 SER A C 1
ATOM 721 O O . SER A 1 87 ? 3.518 2.355 -7.371 1.00 87.75 87 SER A O 1
ATOM 723 N N . SER A 1 88 ? 2.803 4.349 -6.612 1.00 82.88 88 SER A N 1
ATOM 724 C CA . SER A 1 88 ? 2.520 4.864 -7.952 1.00 82.88 88 SER A CA 1
ATOM 725 C C . SER A 1 88 ? 3.810 5.238 -8.685 1.00 82.88 88 SER A C 1
ATOM 727 O O . SER A 1 88 ? 4.841 5.509 -8.066 1.00 82.88 88 SER A O 1
ATOM 729 N N . HIS A 1 89 ? 3.733 5.317 -10.013 1.00 80.25 89 HIS A N 1
ATOM 730 C CA . HIS A 1 89 ? 4.834 5.805 -10.844 1.00 80.25 89 HIS A CA 1
ATOM 731 C C . HIS A 1 89 ? 5.327 7.191 -10.407 1.00 80.25 89 HIS A C 1
ATOM 733 O O . HIS A 1 89 ? 6.526 7.392 -10.232 1.00 80.25 89 HIS A O 1
ATOM 739 N N . GLN A 1 90 ? 4.400 8.109 -10.116 1.00 83.25 90 GLN A N 1
ATOM 740 C CA . GLN A 1 90 ? 4.737 9.454 -9.650 1.00 83.25 90 GLN A CA 1
ATOM 741 C C . GLN A 1 90 ? 5.528 9.432 -8.337 1.00 83.25 90 GLN A C 1
ATOM 743 O O . GLN A 1 90 ? 6.508 10.153 -8.199 1.00 83.25 90 GLN A O 1
ATOM 748 N N . GLU A 1 91 ? 5.146 8.583 -7.375 1.00 85.94 91 GLU A N 1
ATOM 749 C CA . GLU A 1 91 ? 5.871 8.473 -6.101 1.00 85.94 91 GLU A CA 1
ATOM 750 C C . GLU A 1 91 ? 7.319 8.002 -6.301 1.00 85.94 91 GLU A C 1
ATOM 752 O O . GLU A 1 91 ? 8.214 8.376 -5.538 1.00 85.94 91 GLU A O 1
ATOM 757 N N . ILE A 1 92 ? 7.549 7.170 -7.317 1.00 83.94 92 ILE A N 1
ATOM 758 C CA . ILE A 1 92 ? 8.874 6.671 -7.672 1.00 83.94 92 ILE A CA 1
ATOM 759 C C . ILE A 1 92 ? 9.679 7.774 -8.364 1.00 83.94 92 ILE A C 1
ATOM 761 O O . ILE A 1 92 ? 10.815 8.026 -7.967 1.00 83.94 92 ILE A O 1
ATOM 765 N N . GLU A 1 93 ? 9.101 8.473 -9.338 1.00 82.19 93 GLU A N 1
ATOM 766 C CA . GLU A 1 93 ? 9.744 9.601 -10.027 1.00 82.19 93 GLU A CA 1
ATOM 767 C C . GLU A 1 93 ? 10.109 10.737 -9.067 1.00 82.19 93 GLU A C 1
ATOM 769 O O . GLU A 1 93 ? 11.243 11.220 -9.076 1.00 82.19 93 GLU A O 1
ATOM 774 N N . ASP A 1 94 ? 9.200 11.097 -8.161 1.00 85.69 94 ASP A N 1
ATOM 775 C CA . ASP A 1 94 ? 9.443 12.090 -7.115 1.00 85.69 94 ASP A CA 1
ATOM 776 C C . ASP A 1 94 ? 10.622 11.681 -6.219 1.00 85.69 94 ASP A C 1
ATOM 778 O O . ASP A 1 94 ? 11.419 12.524 -5.799 1.00 85.69 94 ASP A O 1
ATOM 782 N N . LEU A 1 95 ? 10.770 10.381 -5.937 1.00 84.38 95 LEU A N 1
ATOM 783 C CA . LEU A 1 95 ? 11.901 9.848 -5.183 1.00 84.38 95 LEU A CA 1
ATOM 784 C C . LEU A 1 95 ? 13.209 9.971 -5.972 1.00 84.38 95 LEU A C 1
ATOM 786 O O . LEU A 1 95 ? 14.212 10.395 -5.397 1.00 84.38 95 LEU A O 1
ATOM 790 N N . TYR A 1 96 ? 13.210 9.655 -7.268 1.00 82.00 96 TYR A N 1
ATOM 791 C CA . TYR A 1 96 ? 14.383 9.849 -8.125 1.00 82.00 96 TYR A CA 1
ATOM 792 C C . TYR A 1 96 ? 14.825 11.317 -8.129 1.00 82.00 96 TYR A C 1
ATOM 794 O O . TYR A 1 96 ? 15.985 11.614 -7.837 1.00 82.00 96 TYR A O 1
ATOM 802 N N . HIS A 1 97 ? 13.883 12.239 -8.338 1.00 84.06 97 HIS A N 1
ATOM 803 C CA . HIS A 1 97 ? 14.141 13.678 -8.304 1.00 84.06 97 HIS A CA 1
ATOM 804 C C . HIS A 1 97 ? 14.646 14.164 -6.946 1.00 84.06 97 HIS A C 1
ATOM 806 O O . HIS A 1 97 ? 15.589 14.948 -6.880 1.00 84.06 97 HIS A O 1
ATOM 812 N N . LYS A 1 98 ? 14.058 13.685 -5.846 1.00 87.19 98 LYS A N 1
ATOM 813 C CA . LYS A 1 98 ? 14.446 14.087 -4.488 1.00 87.19 98 LYS A CA 1
ATOM 814 C C . LYS A 1 98 ? 15.900 13.750 -4.151 1.00 87.19 98 LYS A C 1
ATOM 816 O O . LYS A 1 98 ? 16.505 14.444 -3.336 1.00 87.19 98 LYS A O 1
ATOM 821 N N . TYR A 1 99 ? 16.433 12.671 -4.716 1.00 84.62 99 TYR A N 1
ATOM 822 C CA . TYR A 1 99 ? 17.774 12.177 -4.410 1.00 84.62 99 TYR A CA 1
ATOM 823 C C . TYR A 1 99 ? 18.784 12.412 -5.542 1.00 84.62 99 TYR A C 1
ATOM 825 O O . TYR A 1 99 ? 19.861 11.819 -5.499 1.00 84.62 99 TYR A O 1
ATOM 833 N N . ASP A 1 100 ? 18.454 13.247 -6.538 1.00 80.69 100 ASP A N 1
ATOM 834 C CA . ASP A 1 100 ? 19.261 13.456 -7.754 1.00 80.69 100 ASP A CA 1
ATOM 835 C C . ASP A 1 100 ? 19.672 12.131 -8.428 1.00 80.69 100 ASP A C 1
ATOM 837 O O . ASP A 1 100 ? 20.744 11.990 -9.023 1.00 80.69 100 ASP A O 1
ATOM 841 N N . LEU A 1 101 ? 18.806 11.122 -8.328 1.00 76.50 101 LEU A N 1
ATOM 842 C CA . LEU A 1 101 ? 18.990 9.852 -9.005 1.00 76.50 101 LEU A CA 1
ATOM 843 C C . LEU A 1 101 ? 18.461 10.022 -10.429 1.00 76.50 101 LEU A C 1
ATOM 845 O O . LEU A 1 101 ? 17.295 10.348 -10.636 1.00 76.50 101 LEU A O 1
ATOM 849 N N . SER A 1 102 ? 19.308 9.786 -11.428 1.00 65.44 102 SER A N 1
ATOM 850 C CA . SER A 1 102 ? 18.837 9.719 -12.810 1.00 65.44 102 SER A CA 1
ATOM 851 C C . SER A 1 102 ? 18.047 8.416 -12.970 1.00 65.44 102 SER A C 1
ATOM 853 O O . SER A 1 102 ? 18.621 7.348 -12.719 1.00 65.44 102 SER A O 1
ATOM 855 N N . PRO A 1 103 ? 16.755 8.453 -13.349 1.00 60.09 103 PRO A N 1
ATOM 856 C CA . PRO A 1 103 ? 16.070 7.231 -13.731 1.00 60.09 103 PRO A CA 1
ATOM 857 C C . PRO A 1 103 ? 16.862 6.598 -14.877 1.00 60.09 103 PRO A C 1
ATOM 859 O O . PRO A 1 103 ? 17.274 7.289 -15.813 1.00 60.09 103 PRO A O 1
ATOM 862 N N . ILE A 1 104 ? 17.134 5.293 -14.769 1.00 59.16 104 ILE A N 1
ATOM 863 C CA . ILE A 1 104 ? 17.729 4.530 -15.870 1.00 59.16 104 ILE A CA 1
ATOM 864 C C . ILE A 1 104 ? 16.814 4.769 -17.068 1.00 59.16 104 ILE A C 1
ATOM 866 O O . ILE A 1 104 ? 15.611 4.570 -16.954 1.00 59.16 104 ILE A O 1
ATOM 870 N N . SER A 1 105 ? 17.406 5.296 -18.138 1.00 54.09 105 SER A N 1
ATOM 871 C CA . SER A 1 105 ? 16.817 5.821 -19.374 1.00 54.09 105 SER A CA 1
ATOM 872 C C . SER A 1 105 ? 15.803 4.880 -20.052 1.00 54.09 105 SER A C 1
ATOM 874 O O . SER A 1 105 ? 16.055 4.378 -21.141 1.00 54.09 105 SER A O 1
ATOM 876 N N . ALA A 1 106 ? 14.658 4.638 -19.424 1.00 52.94 106 ALA A N 1
ATOM 877 C CA . ALA A 1 106 ? 13.575 3.835 -19.977 1.00 52.94 106 ALA A CA 1
ATOM 878 C C . ALA A 1 106 ? 12.625 4.689 -20.819 1.00 52.94 106 ALA A C 1
ATOM 880 O O . ALA A 1 106 ? 12.160 4.232 -21.849 1.00 52.94 106 ALA A O 1
ATOM 881 N N . GLU A 1 107 ? 12.388 5.936 -20.408 1.00 47.22 107 GLU A N 1
ATOM 882 C CA . GLU A 1 107 ? 11.799 7.018 -21.202 1.00 47.22 107 GLU A CA 1
ATOM 883 C C . GLU A 1 107 ? 11.693 8.232 -20.274 1.00 47.22 107 GLU A C 1
ATOM 885 O O . GLU A 1 107 ? 10.718 8.399 -19.545 1.00 47.22 107 GLU A O 1
ATOM 890 N N . ILE A 1 108 ? 12.709 9.104 -20.280 1.00 51.03 108 ILE A N 1
ATOM 891 C CA . ILE A 1 108 ? 12.408 10.522 -20.065 1.00 51.03 108 ILE A CA 1
ATOM 892 C C . ILE A 1 108 ? 11.632 10.892 -21.315 1.00 51.03 108 ILE A C 1
ATOM 894 O O . ILE A 1 108 ? 12.225 11.068 -22.382 1.00 51.03 108 ILE A O 1
ATOM 898 N N . ASP A 1 109 ? 10.312 10.878 -21.182 1.00 44.84 109 ASP A N 1
ATOM 899 C CA . ASP A 1 109 ? 9.372 11.293 -22.201 1.00 44.84 109 ASP A CA 1
ATOM 900 C C . ASP A 1 109 ? 9.866 12.637 -22.749 1.00 44.84 109 ASP A C 1
ATOM 902 O O . ASP A 1 109 ? 9.869 13.666 -22.064 1.00 44.84 109 ASP A O 1
ATOM 906 N N . LYS A 1 110 ? 10.398 12.618 -23.975 1.00 42.53 110 LYS A N 1
ATOM 907 C CA . LYS A 1 110 ? 10.582 13.838 -24.748 1.00 42.53 110 LYS A CA 1
ATOM 908 C C . LYS A 1 110 ? 9.173 14.279 -25.100 1.00 42.53 110 LYS A C 1
ATOM 910 O O . LYS A 1 110 ? 8.679 13.963 -26.178 1.00 42.53 110 LYS A O 1
ATOM 915 N N . SER A 1 111 ? 8.555 15.012 -24.178 1.00 35.25 111 SER A N 1
ATOM 916 C CA . SER A 1 111 ? 7.423 15.873 -24.474 1.00 35.25 111 SER A CA 1
ATOM 917 C C . SER A 1 111 ? 7.808 16.716 -25.690 1.00 35.25 111 SER A C 1
ATOM 919 O O . SER A 1 111 ? 8.744 17.523 -25.621 1.00 35.25 111 SER A O 1
ATOM 921 N N . LEU A 1 112 ? 7.155 16.426 -26.809 1.00 33.69 112 LEU A N 1
ATOM 922 C CA . LEU A 1 112 ? 7.311 17.094 -28.093 1.00 33.69 112 LEU A CA 1
ATOM 923 C C . LEU A 1 112 ? 6.557 18.427 -28.072 1.00 33.69 112 LEU A C 1
ATOM 925 O O . LEU A 1 112 ? 5.430 18.449 -27.524 1.00 33.69 112 LEU A O 1
#

pLDDT: mean 78.05, std 13.73, range [33.69, 93.19]

Solvent-accessible surface area (backbone atoms only — not comparable to full-atom values): 6722 Å² total; per-residue (Å²): 118,68,69,62,53,53,50,51,54,53,50,52,56,51,50,51,56,51,51,53,52,51,52,52,51,51,51,54,48,51,54,53,50,50,56,58,62,70,62,63,64,86,65,70,76,55,48,70,45,76,84,68,73,47,81,74,83,80,81,55,71,93,48,26,58,48,16,46,57,53,36,52,52,50,51,58,59,49,55,73,37,93,62,40,39,64,59,53,71,64,63,50,51,53,50,28,62,75,67,75,45,78,73,78,76,35,69,81,74,77,82,124

Secondary structure (DSSP, 8-state):
-HHHHHHHHHHHHHHHHHHHHHHHHHHHHHHHHHHHHHT-------EEE--PPPP--S--GGGTHHHHHHHHHHHHHHHT-TTEEEPPHHHHHHHHHHTTPPPPSS------